Protein AF-A0A837I627-F1 (afdb_monomer_lite)

Sequence (117 aa):
MDSDARSLVSEIYRVRNLASSMQYPAGCTSLKGYNIKSDVGLTGLLLTVNCVPSNVMFPVVKILSVSVFTNAIDVSFLPGSGYLINGADQQITIKNSNDVTVTKIITVGQYGNIISN

Structure (mmCIF, N/CA/C/O backbone):
data_AF-A0A837I627-F1
#
_entry.id   AF-A0A837I627-F1
#
loop_
_atom_site.group_PDB
_atom_site.id
_atom_site.type_symbol
_atom_site.label_atom_id
_atom_site.label_alt_id
_atom_site.label_comp_id
_atom_site.label_asym_id
_atom_site.label_entity_id
_atom_site.label_seq_id
_atom_site.pdbx_PDB_ins_code
_atom_site.Cartn_x
_atom_site.Cartn_y
_atom_site.Cartn_z
_atom_site.occupancy
_atom_site.B_iso_or_equiv
_atom_site.auth_seq_id
_atom_site.auth_comp_id
_atom_site.auth_asym_id
_atom_site.auth_atom_id
_atom_site.pdbx_PDB_model_num
ATOM 1 N N . MET A 1 1 ? -2.824 -2.608 17.148 1.00 90.12 1 MET A N 1
ATOM 2 C CA . MET A 1 1 ? -2.714 -1.641 16.034 1.00 90.12 1 MET A CA 1
ATOM 3 C C . MET A 1 1 ? -1.280 -1.277 15.668 1.00 90.12 1 MET A C 1
ATOM 5 O O . MET A 1 1 ? -1.005 -1.193 14.483 1.00 90.12 1 MET A O 1
ATOM 9 N N . ASP A 1 2 ? -0.344 -1.096 16.612 1.00 93.19 2 ASP A N 1
ATOM 10 C CA . ASP A 1 2 ? 1.049 -0.756 16.243 1.00 93.19 2 ASP A CA 1
ATOM 11 C C . ASP A 1 2 ? 1.730 -1.823 15.379 1.00 93.19 2 ASP A C 1
ATOM 13 O O . ASP A 1 2 ? 2.498 -1.494 14.480 1.00 93.19 2 ASP A O 1
ATOM 17 N N . SER A 1 3 ? 1.428 -3.104 15.621 1.00 94.25 3 SER A N 1
ATOM 18 C CA . SER A 1 3 ? 1.920 -4.189 14.764 1.00 94.25 3 SER A CA 1
ATOM 19 C C . SER A 1 3 ? 1.397 -4.069 13.333 1.00 94.25 3 SER A C 1
ATOM 21 O O . SER A 1 3 ? 2.180 -4.178 12.399 1.00 94.25 3 SER A O 1
ATOM 23 N N . ASP A 1 4 ? 0.103 -3.789 13.164 1.00 95.62 4 ASP A N 1
ATOM 24 C CA . ASP A 1 4 ? -0.525 -3.598 11.852 1.00 95.62 4 ASP A CA 1
ATOM 25 C C . ASP A 1 4 ? 0.070 -2.389 11.113 1.00 95.62 4 ASP A C 1
ATOM 27 O O . ASP A 1 4 ? 0.372 -2.483 9.927 1.00 95.62 4 ASP A O 1
ATOM 31 N N . ALA A 1 5 ? 0.311 -1.276 11.818 1.00 95.81 5 ALA A N 1
ATOM 32 C CA . ALA A 1 5 ? 0.962 -0.099 11.245 1.00 95.81 5 ALA A CA 1
ATOM 33 C C . ALA A 1 5 ? 2.390 -0.411 10.767 1.00 95.81 5 ALA A C 1
ATOM 35 O O . ALA A 1 5 ? 2.762 -0.035 9.658 1.00 95.81 5 ALA A O 1
ATOM 36 N N . ARG A 1 6 ? 3.178 -1.159 11.554 1.00 95.81 6 ARG A N 1
ATOM 37 C CA . ARG A 1 6 ? 4.518 -1.608 11.140 1.00 95.81 6 ARG A CA 1
ATOM 38 C C . ARG A 1 6 ? 4.475 -2.549 9.937 1.00 95.81 6 ARG A C 1
ATOM 40 O O . ARG A 1 6 ? 5.280 -2.380 9.025 1.00 95.81 6 ARG A O 1
ATOM 47 N N . SER A 1 7 ? 3.546 -3.505 9.913 1.00 95.62 7 SER A N 1
ATOM 48 C CA . SER A 1 7 ? 3.376 -4.423 8.780 1.00 95.62 7 SER A CA 1
ATOM 49 C C . SER A 1 7 ? 2.984 -3.678 7.505 1.00 95.62 7 SER A C 1
ATOM 51 O O . SER A 1 7 ? 3.571 -3.920 6.452 1.00 95.62 7 SER A O 1
ATOM 53 N N . LEU A 1 8 ? 2.060 -2.717 7.606 1.00 95.69 8 LEU A N 1
ATOM 54 C CA . LEU A 1 8 ? 1.688 -1.835 6.502 1.00 95.69 8 LEU A CA 1
ATOM 55 C C . LEU A 1 8 ? 2.890 -1.033 5.991 1.00 95.69 8 LEU A C 1
ATOM 57 O O . LEU A 1 8 ? 3.177 -1.059 4.798 1.00 95.69 8 LEU A O 1
ATOM 61 N N . VAL A 1 9 ? 3.628 -0.371 6.886 1.00 96.31 9 VAL A N 1
ATOM 62 C CA . VAL A 1 9 ? 4.836 0.390 6.532 1.00 96.31 9 VAL A CA 1
ATOM 63 C C . VAL A 1 9 ? 5.867 -0.499 5.833 1.00 96.31 9 VAL A C 1
ATOM 65 O O . VAL A 1 9 ? 6.386 -0.118 4.786 1.00 96.31 9 VAL A O 1
ATOM 68 N N . SER A 1 10 ? 6.133 -1.695 6.364 1.00 95.50 10 SER A N 1
ATOM 69 C CA . SER A 1 10 ? 7.066 -2.655 5.767 1.00 95.50 10 SER A CA 1
ATOM 70 C C . SER A 1 10 ? 6.658 -3.049 4.348 1.00 95.50 10 SER A C 1
ATOM 72 O O . SER A 1 10 ? 7.511 -3.135 3.465 1.00 95.50 10 SER A O 1
ATOM 74 N N . GLU A 1 11 ? 5.367 -3.277 4.110 1.00 94.81 11 GLU A N 1
ATOM 75 C CA . GLU A 1 11 ? 4.877 -3.670 2.791 1.00 94.81 11 GLU A CA 1
ATOM 76 C C . GLU A 1 11 ? 4.948 -2.513 1.787 1.00 94.81 11 GLU A C 1
ATOM 78 O O . GLU A 1 11 ? 5.389 -2.705 0.653 1.00 94.81 11 GLU A O 1
ATOM 83 N N . ILE A 1 12 ? 4.631 -1.287 2.213 1.00 95.38 12 ILE A N 1
ATOM 84 C CA . ILE A 1 12 ? 4.812 -0.092 1.379 1.00 95.38 12 ILE A CA 1
ATOM 85 C C . ILE A 1 12 ? 6.297 0.098 1.033 1.00 95.38 12 ILE A C 1
ATOM 87 O O . ILE A 1 12 ? 6.628 0.322 -0.132 1.00 95.38 12 ILE A O 1
ATOM 91 N N . TYR A 1 13 ? 7.208 -0.066 2.001 1.00 95.56 13 TYR A N 1
ATOM 92 C CA . TYR A 1 13 ? 8.652 -0.025 1.749 1.00 95.56 13 TYR A CA 1
ATOM 93 C C . TYR A 1 13 ? 9.097 -1.093 0.755 1.00 95.56 13 TYR A C 1
ATOM 95 O O . TYR A 1 13 ? 9.875 -0.796 -0.153 1.00 95.56 13 TYR A O 1
ATOM 103 N N . ARG A 1 14 ? 8.604 -2.327 0.903 1.00 93.00 14 ARG A N 1
ATOM 104 C CA . ARG A 1 14 ? 8.916 -3.431 -0.009 1.00 93.00 14 ARG A CA 1
ATOM 105 C C . ARG A 1 14 ? 8.554 -3.058 -1.443 1.00 93.00 14 ARG A C 1
ATOM 107 O O . ARG A 1 14 ? 9.387 -3.184 -2.336 1.00 93.00 14 ARG A O 1
ATOM 114 N N . VAL A 1 15 ? 7.343 -2.553 -1.659 1.00 91.94 15 VAL A N 1
ATOM 115 C CA . VAL A 1 15 ? 6.855 -2.162 -2.987 1.00 91.94 15 VAL A CA 1
ATOM 116 C C . VAL A 1 15 ? 7.611 -0.961 -3.550 1.00 91.94 15 VAL A C 1
ATOM 118 O O . VAL A 1 15 ? 8.019 -0.978 -4.711 1.00 91.94 15 VAL A O 1
ATOM 121 N N . ARG A 1 16 ? 7.855 0.063 -2.731 1.00 93.38 16 ARG A N 1
ATOM 122 C CA . ARG A 1 16 ? 8.647 1.235 -3.119 1.00 93.38 16 ARG A CA 1
ATOM 123 C C . ARG A 1 16 ? 10.064 0.839 -3.536 1.00 93.38 16 ARG A C 1
ATOM 125 O O . ARG A 1 16 ? 10.575 1.335 -4.538 1.00 93.38 16 ARG A O 1
ATOM 132 N N . ASN A 1 17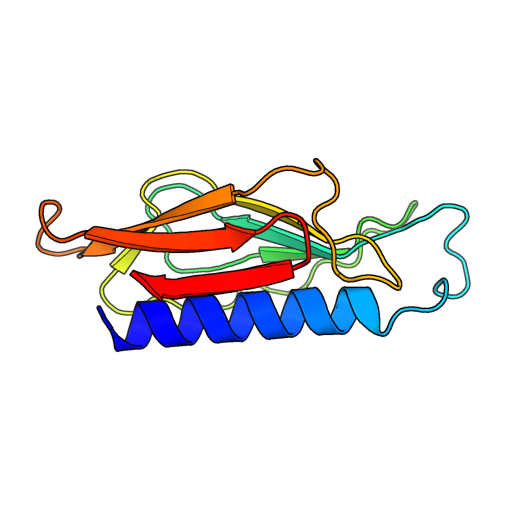 ? 10.680 -0.092 -2.810 1.00 91.69 17 ASN A N 1
ATOM 133 C CA . ASN A 1 17 ? 12.010 -0.598 -3.135 1.00 91.69 17 ASN A CA 1
ATOM 134 C C . ASN A 1 17 ? 12.009 -1.431 -4.423 1.00 91.69 17 ASN A C 1
ATOM 136 O O . ASN A 1 17 ? 12.914 -1.254 -5.237 1.00 91.69 17 ASN A O 1
ATOM 140 N N . LEU A 1 18 ? 10.979 -2.253 -4.655 1.00 88.12 18 LEU A N 1
ATOM 141 C CA . LEU A 1 18 ? 10.790 -2.948 -5.934 1.00 88.12 18 LEU A CA 1
ATOM 142 C C . LEU A 1 18 ? 10.674 -1.968 -7.107 1.00 88.12 18 LEU A C 1
ATOM 144 O O . LEU A 1 18 ? 11.273 -2.195 -8.153 1.00 88.12 18 LEU A O 1
ATOM 148 N N . ALA A 1 19 ? 9.946 -0.861 -6.940 1.00 88.69 19 ALA A N 1
ATOM 149 C CA . ALA A 1 19 ? 9.888 0.182 -7.961 1.00 88.69 19 ALA A CA 1
ATOM 150 C C . ALA A 1 19 ? 11.267 0.815 -8.191 1.00 88.69 19 ALA A C 1
ATOM 152 O O . ALA A 1 19 ? 11.713 0.930 -9.331 1.00 88.69 19 ALA A O 1
ATOM 153 N N . SER A 1 20 ? 11.987 1.165 -7.122 1.00 89.44 20 SER A N 1
ATOM 154 C CA . SER A 1 20 ? 13.308 1.795 -7.241 1.00 89.44 20 SER A CA 1
ATOM 155 C C . SER A 1 20 ? 14.370 0.894 -7.883 1.00 89.44 20 SER A C 1
ATOM 157 O O . SER A 1 20 ? 15.246 1.395 -8.580 1.00 89.44 20 SER A O 1
ATOM 159 N N . SER A 1 21 ? 14.289 -0.428 -7.696 1.00 84.75 21 SER A N 1
ATOM 160 C CA . SER A 1 21 ? 15.255 -1.375 -8.265 1.00 84.75 21 SER A CA 1
ATOM 161 C C . SER A 1 21 ? 14.973 -1.731 -9.723 1.00 84.75 21 SER A C 1
ATOM 163 O O . SER A 1 21 ? 15.810 -2.355 -10.375 1.00 84.75 21 SER A O 1
ATOM 165 N N . MET A 1 22 ? 13.816 -1.339 -10.262 1.00 75.56 22 MET A N 1
ATOM 166 C CA . MET A 1 22 ? 13.486 -1.611 -11.652 1.00 75.56 22 MET A CA 1
ATOM 167 C C . MET A 1 22 ? 14.225 -0.673 -12.606 1.00 75.56 22 MET A C 1
ATOM 169 O O . MET A 1 22 ? 13.952 0.524 -12.681 1.00 75.56 22 MET A O 1
ATOM 173 N N . GLN A 1 23 ? 15.089 -1.270 -13.421 1.00 64.94 23 GLN A N 1
ATOM 174 C CA . GLN A 1 23 ? 15.499 -0.746 -14.719 1.00 64.94 23 GLN A CA 1
ATOM 175 C C . GLN A 1 23 ? 14.585 -1.416 -15.752 1.00 64.94 23 GLN A C 1
ATOM 177 O O . GLN A 1 23 ? 14.520 -2.640 -15.759 1.00 64.94 23 GLN A O 1
ATOM 182 N N . TYR A 1 24 ? 13.809 -0.634 -16.517 1.00 59.09 24 TYR A N 1
ATOM 183 C CA . TYR A 1 24 ? 12.814 -1.065 -17.524 1.00 59.09 24 TYR A CA 1
ATOM 184 C C . TYR A 1 24 ? 12.714 -2.590 -17.765 1.00 59.09 24 TYR A C 1
ATOM 186 O O . TYR A 1 24 ? 13.577 -3.152 -18.444 1.00 59.09 24 TYR A O 1
ATOM 194 N N . PRO A 1 25 ? 11.664 -3.274 -17.265 1.00 55.50 25 PRO A N 1
ATOM 195 C CA . PRO A 1 25 ? 11.494 -4.702 -17.505 1.00 55.50 25 PRO A CA 1
ATOM 196 C C . PRO A 1 25 ? 11.417 -4.979 -19.010 1.00 55.50 25 PRO A C 1
ATOM 198 O O . PRO A 1 25 ? 10.745 -4.250 -19.745 1.00 55.50 25 PRO A O 1
ATOM 201 N N . ALA A 1 26 ? 12.090 -6.031 -19.475 1.00 56.44 26 ALA A N 1
ATOM 202 C CA . ALA A 1 26 ? 12.065 -6.418 -20.883 1.00 56.44 26 ALA A CA 1
ATOM 203 C C . ALA A 1 26 ? 10.610 -6.605 -21.367 1.00 56.44 26 ALA A C 1
ATOM 205 O O . ALA A 1 26 ? 9.834 -7.330 -20.748 1.00 56.44 26 ALA A O 1
ATOM 206 N N . GLY A 1 27 ? 10.230 -5.920 -22.452 1.00 60.78 27 GLY A N 1
ATOM 207 C CA . GLY A 1 27 ? 8.860 -5.916 -22.993 1.00 60.78 27 GLY A CA 1
ATOM 208 C C . GLY A 1 27 ? 7.960 -4.769 -22.508 1.00 60.78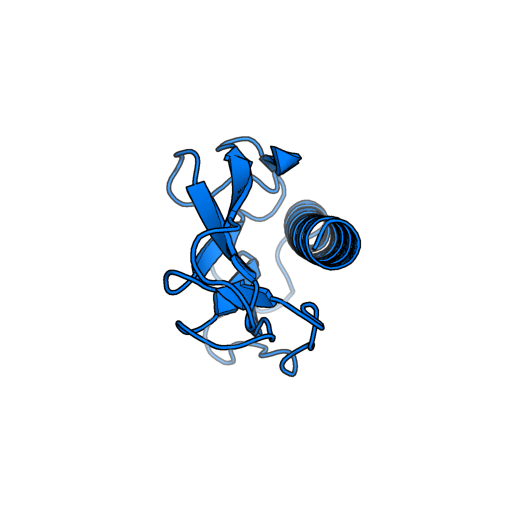 27 GLY A C 1
ATOM 209 O O . GLY A 1 27 ? 6.880 -4.559 -23.058 1.00 60.78 27 GLY A O 1
ATOM 210 N N . CYS A 1 28 ? 8.394 -3.965 -21.535 1.00 65.94 28 CYS A N 1
ATOM 211 C CA . CYS A 1 28 ? 7.673 -2.766 -21.120 1.00 65.94 28 CYS A CA 1
ATOM 212 C C . CYS A 1 28 ? 8.063 -1.557 -22.006 1.00 65.94 28 CYS A C 1
ATOM 214 O O . CYS A 1 28 ? 9.170 -1.039 -21.918 1.00 65.94 28 CYS A O 1
ATOM 216 N N . THR A 1 29 ? 7.134 -1.077 -22.843 1.00 62.19 29 THR A N 1
ATOM 217 C CA . THR A 1 29 ? 7.351 0.029 -23.809 1.00 62.19 29 THR A CA 1
ATOM 218 C C . THR A 1 29 ? 7.255 1.452 -23.237 1.00 62.19 29 THR A C 1
ATOM 220 O O . THR A 1 29 ? 7.482 2.416 -23.964 1.00 62.19 29 THR A O 1
ATOM 223 N N . SER A 1 30 ? 6.916 1.620 -21.958 1.00 61.41 30 SER A N 1
ATOM 224 C CA . SER A 1 30 ? 6.813 2.928 -21.290 1.00 61.41 30 SER A CA 1
ATOM 225 C C . SER A 1 30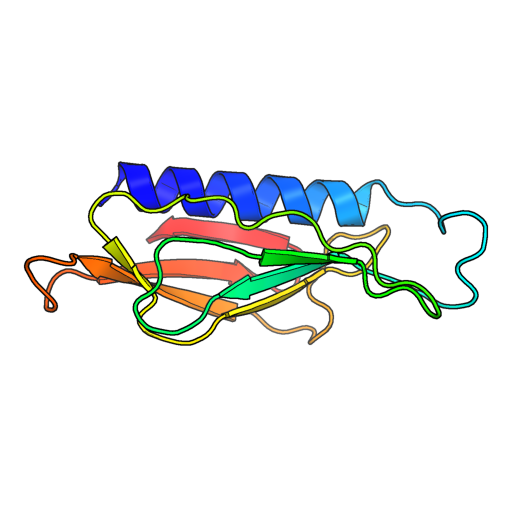 ? 7.243 2.834 -19.821 1.00 61.41 30 SER A C 1
ATOM 227 O O . SER A 1 30 ? 7.381 1.726 -19.299 1.00 61.41 30 SER A O 1
ATOM 229 N N . LEU A 1 31 ? 7.507 3.978 -19.168 1.00 57.16 31 LEU A N 1
ATOM 230 C CA . LEU A 1 31 ? 7.820 4.060 -17.731 1.00 57.16 31 LEU A CA 1
ATOM 231 C C . LEU A 1 31 ? 6.707 3.396 -16.913 1.00 57.16 31 LEU A C 1
ATOM 233 O O . LEU A 1 31 ? 5.551 3.809 -16.992 1.00 57.16 31 LEU A O 1
ATOM 237 N N . LYS A 1 32 ? 7.054 2.364 -16.139 1.00 69.00 32 LYS A N 1
ATOM 238 C CA . LYS A 1 32 ? 6.083 1.488 -15.476 1.00 69.00 32 LYS A CA 1
ATOM 239 C C . LYS A 1 32 ? 6.490 1.220 -14.031 1.00 69.00 32 LYS A C 1
ATOM 241 O O . LYS A 1 32 ? 7.611 0.800 -13.763 1.00 69.00 32 LYS A O 1
ATOM 246 N N . GLY A 1 33 ? 5.583 1.549 -13.118 1.00 78.88 33 GLY A N 1
ATOM 247 C CA . GLY A 1 33 ? 5.779 1.525 -11.672 1.00 78.88 33 GLY A CA 1
ATOM 248 C C . GLY A 1 33 ? 5.038 0.385 -10.975 1.00 78.88 33 GLY A C 1
ATOM 249 O O . GLY A 1 33 ? 4.298 -0.370 -11.612 1.00 78.88 33 GLY A O 1
ATOM 250 N N . TYR A 1 34 ? 5.203 0.299 -9.654 1.00 88.12 34 TYR A N 1
ATOM 251 C CA . TYR A 1 34 ? 4.383 -0.570 -8.807 1.00 88.12 34 TYR A CA 1
ATOM 252 C C . TYR A 1 34 ? 3.306 0.230 -8.101 1.00 88.12 34 TYR A C 1
ATOM 254 O O . TYR A 1 34 ? 3.529 1.362 -7.673 1.00 88.12 34 TYR A O 1
ATOM 262 N N . ASN A 1 35 ? 2.161 -0.406 -7.930 1.00 90.00 35 ASN A N 1
ATOM 263 C CA . ASN A 1 35 ? 1.003 0.169 -7.298 1.00 90.00 35 ASN A CA 1
ATOM 264 C C . ASN A 1 35 ? 0.462 -0.735 -6.192 1.00 90.00 35 ASN A C 1
ATOM 266 O O . ASN A 1 35 ? 0.359 -1.945 -6.370 1.00 90.00 35 ASN A O 1
ATOM 270 N N . ILE A 1 36 ? 0.086 -0.130 -5.073 1.00 92.69 36 ILE A N 1
ATOM 271 C CA . ILE A 1 36 ? -0.609 -0.781 -3.969 1.00 92.69 36 ILE A CA 1
ATOM 272 C C . ILE A 1 36 ? -2.045 -0.283 -3.944 1.00 92.69 36 ILE A C 1
ATOM 274 O O . ILE A 1 36 ? -2.267 0.930 -3.907 1.00 92.69 36 ILE A O 1
ATOM 278 N N . LYS A 1 37 ? -2.997 -1.215 -3.862 1.00 93.75 37 LYS A N 1
ATOM 279 C CA . LYS A 1 37 ? -4.408 -0.908 -3.635 1.00 93.75 37 LYS A CA 1
ATOM 280 C C . LYS A 1 37 ? -4.992 -1.602 -2.424 1.00 93.75 37 LYS A C 1
ATOM 282 O O . LYS A 1 37 ? -4.556 -2.687 -2.043 1.00 93.75 37 LYS A O 1
ATOM 287 N N . SER A 1 38 ? -6.026 -0.990 -1.868 1.00 95.25 38 SER A N 1
ATOM 288 C CA . SER A 1 38 ? -6.947 -1.641 -0.943 1.00 95.25 38 SER A CA 1
ATOM 289 C C . SER A 1 38 ? -8.317 -0.994 -1.000 1.00 95.25 38 SER A C 1
ATOM 291 O O . SER A 1 38 ? -8.414 0.198 -1.292 1.00 95.25 38 SER A O 1
ATOM 293 N N . ASP A 1 39 ? -9.346 -1.756 -0.648 1.00 94.94 39 ASP A N 1
ATOM 294 C CA . ASP A 1 39 ? -10.693 -1.231 -0.470 1.00 94.94 39 ASP A CA 1
ATOM 295 C C . ASP A 1 39 ? -10.962 -0.878 0.997 1.00 94.94 39 ASP A C 1
ATOM 297 O O . ASP A 1 39 ? -10.332 -1.378 1.936 1.00 94.94 39 ASP A O 1
ATOM 301 N N . VAL A 1 40 ? -11.957 -0.016 1.196 1.00 93.62 40 VAL A N 1
ATOM 302 C CA . VAL A 1 40 ? -12.438 0.371 2.524 1.00 93.62 40 VAL A CA 1
ATOM 303 C C . VAL A 1 40 ? -12.892 -0.863 3.301 1.00 93.62 40 VAL A C 1
ATOM 305 O O . VAL A 1 40 ? -13.626 -1.702 2.786 1.00 93.62 40 VAL A O 1
ATOM 308 N N . GLY A 1 41 ? -12.492 -0.961 4.569 1.00 92.69 41 GLY A N 1
ATOM 309 C CA . GLY A 1 41 ? -12.910 -2.059 5.440 1.00 92.69 41 GLY A CA 1
ATOM 310 C C . GLY A 1 41 ? -12.163 -3.377 5.213 1.00 92.69 41 GLY A C 1
ATOM 311 O O . GLY A 1 41 ? -12.413 -4.334 5.943 1.00 92.69 41 GLY A O 1
ATOM 312 N N . LEU A 1 42 ? -11.231 -3.443 4.256 1.00 93.88 42 LEU A N 1
ATOM 313 C CA . LEU A 1 42 ? -10.392 -4.622 4.053 1.00 93.88 42 LEU A CA 1
ATOM 314 C C . LEU A 1 42 ? -9.131 -4.596 4.925 1.00 93.88 42 LEU A C 1
ATOM 316 O O . LEU A 1 42 ? -8.761 -3.587 5.526 1.00 93.88 42 LEU A O 1
ATOM 320 N N . THR A 1 43 ? -8.473 -5.756 4.994 1.00 94.56 43 THR A N 1
ATOM 321 C CA . THR A 1 43 ? -7.227 -5.988 5.753 1.00 94.56 43 THR A CA 1
ATOM 322 C C . THR A 1 43 ? -6.036 -6.352 4.862 1.00 94.56 43 THR A C 1
ATOM 324 O O . THR A 1 43 ? -4.944 -6.659 5.352 1.00 94.56 43 THR A O 1
ATOM 327 N N . GLY A 1 44 ? -6.256 -6.354 3.546 1.00 93.88 44 GLY A N 1
ATOM 328 C CA . GLY A 1 44 ? -5.300 -6.821 2.555 1.00 93.88 44 GLY A CA 1
ATOM 329 C C . GLY A 1 44 ? -4.911 -5.744 1.557 1.00 93.88 44 GLY A C 1
ATOM 330 O O . GLY A 1 44 ? -5.685 -4.827 1.284 1.00 93.88 44 GLY A O 1
ATOM 331 N N . LEU A 1 45 ? -3.708 -5.882 1.013 1.00 94.31 45 LEU A N 1
ATOM 332 C CA . LEU A 1 45 ? -3.203 -5.048 -0.068 1.00 94.31 45 LEU A CA 1
ATOM 333 C C . LEU A 1 45 ? -3.062 -5.865 -1.341 1.00 94.31 45 LEU A C 1
ATOM 335 O O . LEU A 1 45 ? -2.543 -6.980 -1.312 1.00 94.31 45 LEU A O 1
ATOM 339 N N . LEU A 1 46 ? -3.474 -5.274 -2.453 1.00 92.50 46 LEU A N 1
ATOM 340 C CA . LEU A 1 46 ? -3.221 -5.782 -3.787 1.00 92.50 46 LEU A CA 1
ATOM 341 C C . LEU A 1 46 ? -2.053 -5.013 -4.399 1.00 92.50 46 LEU A C 1
ATOM 343 O O . LEU A 1 46 ? -2.129 -3.797 -4.562 1.00 92.50 46 LEU A O 1
ATOM 347 N N . LEU A 1 47 ? -0.986 -5.719 -4.759 1.00 90.19 47 LEU A N 1
ATOM 348 C CA . LEU A 1 47 ? 0.128 -5.141 -5.500 1.00 90.19 47 LEU A CA 1
ATOM 349 C C . LEU A 1 47 ? -0.067 -5.405 -6.994 1.00 90.19 47 LEU A C 1
ATOM 351 O O . LEU A 1 47 ? -0.251 -6.545 -7.421 1.00 90.19 47 LEU A O 1
ATOM 355 N N . THR A 1 48 ? 0.023 -4.356 -7.800 1.00 86.44 48 THR A N 1
ATOM 356 C CA . THR A 1 48 ? -0.023 -4.452 -9.258 1.00 86.44 48 THR A CA 1
ATOM 357 C C . THR A 1 48 ? 1.175 -3.756 -9.876 1.00 86.44 48 THR A C 1
ATOM 359 O O . THR A 1 48 ? 1.629 -2.715 -9.403 1.00 86.44 48 THR A O 1
ATOM 362 N N . VAL A 1 49 ? 1.703 -4.335 -10.947 1.00 80.94 49 VAL A N 1
ATOM 363 C CA . VAL A 1 49 ? 2.630 -3.645 -11.843 1.00 80.94 49 VAL A CA 1
ATOM 364 C C . VAL A 1 49 ? 1.819 -3.151 -13.018 1.00 80.94 49 VAL A C 1
ATOM 366 O O . VAL A 1 49 ? 1.177 -3.945 -13.709 1.00 80.94 49 VAL A O 1
ATOM 369 N N . ASN A 1 50 ? 1.859 -1.849 -13.266 1.00 73.88 50 ASN A N 1
ATOM 370 C CA . ASN A 1 50 ? 1.219 -1.297 -14.445 1.00 73.88 50 ASN A CA 1
ATOM 371 C C . ASN A 1 50 ? 2.157 -1.532 -15.634 1.00 73.88 50 ASN A C 1
ATOM 373 O O . ASN A 1 50 ? 3.085 -0.759 -15.810 1.00 73.88 50 ASN A O 1
ATOM 377 N N . CYS A 1 51 ? 1.982 -2.612 -16.406 1.00 68.81 51 CYS A N 1
ATOM 378 C CA . CYS A 1 51 ? 2.722 -2.845 -17.651 1.00 68.81 51 CYS A CA 1
ATOM 379 C C . CYS A 1 51 ? 1.798 -3.377 -18.759 1.00 68.81 51 CYS A C 1
ATOM 381 O O . CYS A 1 51 ? 1.401 -4.533 -18.747 1.00 68.81 51 CYS A O 1
ATOM 383 N N . VAL A 1 52 ? 1.492 -2.556 -19.774 1.00 62.16 52 VAL A N 1
ATOM 384 C CA . VAL A 1 52 ? 0.819 -3.008 -21.014 1.00 62.16 52 VAL A CA 1
ATOM 385 C C . VAL A 1 52 ? 1.629 -4.127 -21.709 1.00 62.16 52 VAL A C 1
ATOM 387 O O . VAL A 1 52 ? 2.836 -3.901 -21.861 1.00 62.16 52 VAL A O 1
ATOM 390 N N . PRO A 1 53 ? 1.027 -5.258 -22.164 1.00 51.97 53 PRO A N 1
ATOM 391 C CA . PRO A 1 53 ? -0.399 -5.627 -22.140 1.00 51.97 53 PRO A CA 1
ATOM 392 C C . PRO A 1 53 ? -0.765 -6.743 -21.139 1.00 51.97 53 PRO A C 1
ATOM 394 O O . PRO A 1 53 ? -1.832 -7.340 -21.251 1.00 51.97 53 PRO A O 1
ATOM 397 N N . SER A 1 54 ? 0.073 -7.033 -20.150 1.00 56.34 54 SER A N 1
ATOM 398 C CA . SER A 1 54 ? -0.253 -8.015 -19.112 1.00 56.34 54 SER A CA 1
ATOM 399 C C . SER A 1 54 ? 0.212 -7.476 -17.773 1.00 56.34 54 SER A C 1
ATOM 401 O O . SER A 1 54 ? 1.345 -7.706 -17.351 1.00 56.34 54 SER A O 1
ATOM 403 N N . ASN A 1 55 ? -0.676 -6.712 -17.132 1.00 67.31 55 ASN A N 1
ATOM 404 C CA . ASN A 1 55 ? -0.490 -6.272 -15.758 1.00 67.31 55 ASN A CA 1
ATOM 405 C C . ASN A 1 55 ? -0.172 -7.495 -14.899 1.00 67.31 55 ASN A C 1
ATOM 407 O O . ASN A 1 55 ? -0.991 -8.406 -14.773 1.00 67.31 55 ASN A O 1
ATOM 411 N N . VAL A 1 56 ? 1.025 -7.516 -14.319 1.00 73.69 56 VAL A N 1
ATOM 412 C CA . VAL A 1 56 ? 1.389 -8.542 -13.348 1.00 73.69 56 VAL A CA 1
ATOM 413 C C . VAL A 1 56 ? 0.704 -8.158 -12.045 1.00 73.69 56 VAL A C 1
ATOM 415 O O . VAL A 1 56 ? 1.028 -7.138 -11.432 1.00 73.69 56 VAL A O 1
ATOM 418 N N . MET A 1 57 ? -0.289 -8.952 -11.662 1.00 80.12 57 MET A N 1
ATOM 419 C CA . MET A 1 57 ? -1.000 -8.809 -10.401 1.00 80.12 57 MET A CA 1
ATOM 420 C C . MET A 1 57 ? -0.439 -9.818 -9.407 1.00 80.12 57 MET A C 1
ATOM 422 O O . MET A 1 57 ? -0.352 -11.011 -9.692 1.00 80.12 57 MET A O 1
ATOM 426 N N . PHE A 1 58 ? -0.054 -9.326 -8.238 1.00 83.94 58 PHE A N 1
ATOM 427 C CA . PHE A 1 58 ? 0.353 -10.162 -7.121 1.00 83.94 58 PHE A CA 1
ATOM 428 C C . PHE A 1 58 ? -0.876 -10.476 -6.264 1.00 83.94 58 PHE A C 1
ATOM 430 O O . PHE A 1 58 ? -1.802 -9.664 -6.215 1.00 83.94 58 PHE A O 1
ATOM 437 N N . PRO A 1 59 ? -0.914 -11.637 -5.590 1.00 87.56 59 PRO A N 1
ATOM 438 C CA . PRO A 1 59 ? -2.032 -11.987 -4.725 1.00 87.56 59 PRO A CA 1
ATOM 439 C C . PRO A 1 59 ? -2.193 -10.973 -3.590 1.00 87.56 59 PRO A C 1
ATOM 441 O O . PRO A 1 59 ? -1.222 -10.358 -3.144 1.00 87.56 59 PRO A O 1
ATOM 444 N N . VAL A 1 60 ? -3.427 -10.836 -3.101 1.00 90.94 60 VAL A N 1
ATOM 445 C CA . VAL A 1 60 ? -3.716 -9.998 -1.936 1.00 90.94 60 VAL A CA 1
ATOM 446 C C . VAL A 1 60 ? -2.951 -10.532 -0.729 1.00 90.94 60 VAL A C 1
ATOM 448 O O . VAL A 1 60 ? -3.117 -11.689 -0.341 1.00 90.94 60 VAL A O 1
ATOM 451 N N . VAL A 1 61 ? -2.142 -9.676 -0.109 1.00 91.75 61 VAL A N 1
ATOM 452 C CA . VAL A 1 61 ? -1.425 -10.003 1.126 1.00 91.75 61 VAL A CA 1
ATOM 453 C C . VAL A 1 61 ? -2.188 -9.402 2.294 1.00 91.75 61 VAL A C 1
ATOM 455 O O . VAL A 1 61 ? -2.391 -8.188 2.354 1.00 91.75 61 VAL A O 1
ATOM 458 N N . LYS A 1 62 ? -2.620 -10.245 3.236 1.00 94.62 62 LYS A N 1
ATOM 459 C CA . LYS A 1 62 ? -3.205 -9.780 4.497 1.00 94.62 62 LYS A CA 1
ATOM 460 C C . LYS A 1 62 ? -2.097 -9.193 5.368 1.00 94.62 62 LYS A C 1
ATOM 462 O O . LYS A 1 62 ? -1.202 -9.918 5.790 1.00 94.62 62 LYS A O 1
ATOM 467 N N . ILE A 1 63 ? -2.184 -7.899 5.650 1.00 94.94 63 ILE A N 1
ATOM 468 C CA . ILE A 1 63 ? -1.170 -7.167 6.425 1.00 94.94 63 ILE A CA 1
ATOM 469 C C . ILE A 1 63 ? -1.721 -6.560 7.716 1.00 94.94 63 ILE A C 1
ATOM 471 O O . ILE A 1 63 ? -0.945 -6.260 8.622 1.00 94.94 63 ILE A O 1
ATOM 475 N N . LEU A 1 64 ? -3.046 -6.402 7.814 1.00 96.19 64 LEU A N 1
ATOM 476 C CA . LEU A 1 64 ? -3.721 -5.942 9.022 1.00 96.19 64 LEU A CA 1
ATOM 477 C C . LEU A 1 64 ? -4.406 -7.130 9.712 1.00 96.19 64 LEU A C 1
ATOM 479 O O . LEU A 1 64 ? -5.017 -7.986 9.066 1.00 96.19 64 LEU A O 1
ATOM 483 N N . SER A 1 65 ? -4.296 -7.200 11.034 1.00 95.31 65 SER A N 1
ATOM 484 C CA . SER A 1 65 ? -4.852 -8.285 11.849 1.00 95.31 65 SER A CA 1
ATOM 485 C C . SER A 1 65 ? -6.036 -7.833 12.700 1.00 95.31 65 SER A C 1
ATOM 487 O O . SER A 1 65 ? -7.020 -8.562 12.806 1.00 95.31 65 SER A O 1
ATOM 489 N N . VAL A 1 66 ? -5.958 -6.625 13.260 1.00 95.81 66 VAL A N 1
ATOM 490 C CA . VAL A 1 66 ? -6.951 -6.034 14.176 1.00 95.81 66 VAL A CA 1
ATOM 491 C C . VAL A 1 66 ? -7.475 -4.686 13.679 1.00 95.81 66 VAL A C 1
ATOM 493 O O . VAL A 1 66 ? -8.211 -4.005 14.391 1.00 95.81 66 VAL A O 1
ATOM 496 N N . SER A 1 67 ? -7.060 -4.283 12.480 1.00 96.75 67 SER A N 1
ATOM 497 C CA . SER A 1 67 ? -7.365 -2.986 11.880 1.00 96.75 67 SER A CA 1
ATOM 498 C C . SER A 1 67 ? -7.880 -3.165 10.460 1.00 96.75 67 SER A C 1
ATOM 500 O O . SER A 1 67 ? -7.578 -4.165 9.814 1.00 96.75 67 SER A O 1
ATOM 502 N N . VAL A 1 68 ? -8.592 -2.165 9.955 1.00 96.94 68 VAL A N 1
ATOM 503 C CA . VAL A 1 68 ? -9.037 -2.078 8.559 1.00 96.94 68 VAL A CA 1
ATOM 504 C C . VAL A 1 68 ? -8.732 -0.702 7.986 1.00 96.94 68 VAL A C 1
ATOM 506 O O . VAL A 1 68 ? -8.563 0.267 8.732 1.00 96.94 68 VAL A O 1
ATOM 509 N N . PHE A 1 69 ? -8.697 -0.598 6.662 1.00 96.62 69 PHE A N 1
ATOM 510 C CA . PHE A 1 69 ? -8.549 0.688 5.988 1.00 96.62 69 PHE A CA 1
ATOM 511 C C . PHE A 1 69 ? -9.801 1.552 6.125 1.00 96.62 69 PHE A C 1
ATOM 513 O O . PHE A 1 69 ? -10.930 1.070 5.994 1.00 96.62 69 PHE A O 1
ATOM 520 N N . THR A 1 70 ? -9.596 2.844 6.377 1.00 95.75 70 THR A N 1
ATOM 521 C CA . THR A 1 70 ? -10.691 3.819 6.484 1.00 95.75 70 THR A CA 1
ATOM 522 C C . THR A 1 70 ? -11.135 4.325 5.115 1.00 95.75 70 THR A C 1
ATOM 524 O O . THR A 1 70 ? -12.321 4.549 4.908 1.00 95.75 70 THR A O 1
ATOM 527 N N . ASN A 1 71 ? -10.183 4.462 4.189 1.00 94.38 71 ASN A N 1
ATOM 528 C CA . ASN A 1 71 ? -10.382 4.903 2.812 1.00 94.38 71 ASN A CA 1
ATOM 529 C C . ASN A 1 71 ? -9.747 3.888 1.857 1.00 94.38 71 ASN A C 1
ATOM 531 O O . ASN A 1 71 ? -8.817 3.179 2.246 1.00 94.38 71 ASN A O 1
ATOM 535 N N . ALA A 1 72 ? -10.230 3.843 0.615 1.00 94.81 72 ALA A N 1
ATOM 536 C CA . ALA A 1 72 ? -9.553 3.087 -0.427 1.00 94.81 72 ALA A CA 1
ATOM 537 C C . ALA A 1 72 ? -8.148 3.664 -0.650 1.00 94.81 72 ALA A C 1
ATOM 539 O O . ALA A 1 72 ? -7.944 4.879 -0.590 1.00 94.81 72 ALA A O 1
ATOM 540 N N . ILE A 1 73 ? -7.185 2.783 -0.891 1.00 93.88 73 ILE A N 1
ATOM 541 C CA . ILE A 1 73 ? -5.789 3.144 -1.128 1.00 93.88 73 ILE A CA 1
ATOM 542 C C . ILE A 1 73 ? -5.486 2.932 -2.601 1.00 93.88 73 ILE A C 1
ATOM 544 O O . ILE A 1 73 ? -5.846 1.897 -3.158 1.00 93.88 73 ILE A O 1
ATOM 548 N N . ASP A 1 74 ? -4.778 3.886 -3.201 1.00 92.62 74 ASP A N 1
ATOM 549 C CA . ASP A 1 74 ? -4.169 3.750 -4.521 1.00 92.62 74 ASP A CA 1
ATOM 550 C C . ASP A 1 74 ? -2.836 4.521 -4.537 1.00 92.62 74 ASP A C 1
ATOM 552 O O . ASP A 1 74 ? -2.784 5.731 -4.775 1.00 92.62 74 ASP A O 1
ATOM 556 N N . VAL A 1 75 ? -1.748 3.819 -4.204 1.00 92.69 75 VAL A N 1
ATOM 557 C CA . VAL A 1 75 ? -0.401 4.396 -4.067 1.00 92.69 75 VAL A CA 1
ATOM 558 C C . VAL A 1 75 ? 0.474 3.849 -5.178 1.00 92.69 75 VAL A C 1
ATOM 560 O O . VAL A 1 75 ? 0.685 2.643 -5.259 1.00 92.69 75 VAL A O 1
ATOM 563 N N . SER A 1 76 ? 1.013 4.717 -6.028 1.00 91.44 76 SER A N 1
ATOM 564 C CA . SER A 1 76 ? 1.823 4.320 -7.184 1.00 91.44 76 SER A CA 1
ATOM 565 C C . SER A 1 76 ? 3.222 4.921 -7.120 1.00 91.44 76 SER A C 1
ATOM 567 O O . SER A 1 76 ? 3.366 6.134 -6.974 1.00 91.44 76 SER A O 1
ATOM 569 N N . PHE A 1 77 ? 4.242 4.080 -7.287 1.00 91.75 77 PHE A N 1
ATOM 570 C CA . PHE A 1 77 ? 5.653 4.456 -7.228 1.00 91.75 77 PHE A CA 1
ATOM 571 C C . PHE A 1 77 ? 6.313 4.422 -8.608 1.00 91.75 77 PHE A C 1
ATOM 573 O O . PHE A 1 77 ? 6.187 3.439 -9.338 1.00 91.75 77 PHE A O 1
ATOM 580 N N . LEU A 1 78 ? 7.057 5.474 -8.944 1.00 89.19 78 LEU A N 1
ATOM 581 C CA . LEU A 1 78 ? 7.850 5.598 -10.161 1.00 89.19 78 LEU A CA 1
ATOM 582 C C . LEU A 1 78 ? 9.045 4.634 -10.148 1.00 89.19 78 LEU A C 1
ATOM 584 O O . LEU A 1 78 ? 9.717 4.499 -9.117 1.00 89.19 78 LEU A O 1
ATOM 588 N N . PRO A 1 79 ? 9.349 3.987 -11.287 1.00 87.12 79 PRO A N 1
ATOM 589 C CA . PRO A 1 79 ? 10.520 3.132 -11.389 1.00 87.12 79 PRO A CA 1
ATOM 590 C C . PRO A 1 79 ? 11.816 3.946 -11.281 1.00 87.12 79 PRO A C 1
ATOM 592 O O . PRO A 1 79 ? 11.859 5.125 -11.636 1.00 87.12 79 PRO A O 1
ATOM 595 N N . GLY A 1 80 ? 12.880 3.320 -10.781 1.00 86.00 80 GLY A N 1
ATOM 596 C CA . GLY A 1 80 ? 14.207 3.928 -10.628 1.00 86.00 80 GLY A CA 1
ATOM 597 C C . GLY A 1 80 ? 14.348 4.881 -9.434 1.00 86.00 80 GLY A C 1
ATOM 598 O O . GLY A 1 80 ? 15.382 4.870 -8.774 1.00 86.00 80 GLY A O 1
ATOM 599 N N . SER A 1 81 ? 13.318 5.668 -9.101 1.00 90.00 81 SER A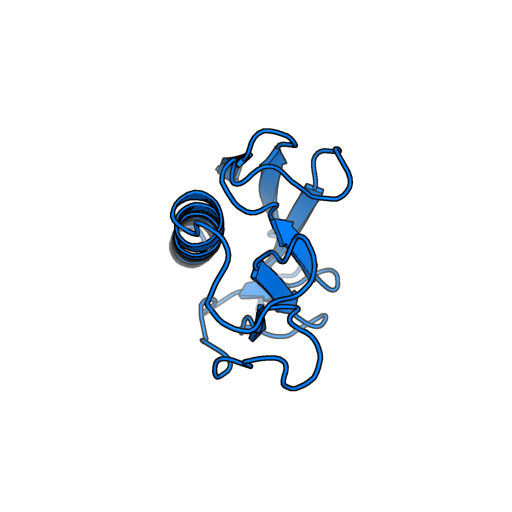 N 1
ATOM 600 C CA . SER A 1 81 ? 13.345 6.588 -7.949 1.00 90.00 81 SER A CA 1
ATOM 601 C C . SER A 1 81 ? 12.576 6.076 -6.729 1.00 90.00 81 SER A C 1
ATOM 603 O O . SER A 1 81 ? 12.937 6.381 -5.591 1.00 90.00 81 SER A O 1
ATOM 605 N N . GLY A 1 82 ? 11.503 5.307 -6.940 1.00 91.12 82 GLY A N 1
ATOM 606 C CA . GLY A 1 82 ? 10.562 4.959 -5.875 1.00 91.12 82 GLY A CA 1
ATOM 607 C C . GLY A 1 82 ? 9.794 6.172 -5.333 1.00 91.12 82 GLY A C 1
ATOM 608 O O . GLY A 1 82 ? 9.350 6.143 -4.186 1.00 91.12 82 GLY A O 1
ATOM 609 N N . TYR A 1 83 ? 9.683 7.252 -6.114 1.00 93.81 83 TYR A N 1
ATOM 610 C CA . TYR A 1 83 ? 8.882 8.438 -5.780 1.00 93.81 83 TYR A CA 1
ATOM 611 C C . TYR A 1 83 ? 7.420 8.209 -6.127 1.00 93.81 83 TYR A C 1
ATOM 613 O O . TYR A 1 83 ? 7.114 7.363 -6.963 1.00 93.81 83 TYR A O 1
ATOM 621 N N . LEU A 1 84 ? 6.508 8.966 -5.531 1.00 92.75 84 LEU A N 1
ATOM 622 C CA . LEU A 1 84 ? 5.100 8.852 -5.887 1.00 92.75 84 LEU A CA 1
ATOM 623 C C . LEU A 1 84 ? 4.824 9.437 -7.275 1.00 92.75 84 LEU A C 1
ATOM 625 O O . LEU A 1 84 ? 5.294 10.521 -7.614 1.00 92.75 84 LEU A O 1
ATOM 629 N N . ILE A 1 85 ? 4.022 8.728 -8.073 1.00 87.81 85 ILE A N 1
ATOM 630 C CA . ILE A 1 85 ? 3.683 9.141 -9.445 1.00 87.81 85 ILE A CA 1
ATOM 631 C C . ILE A 1 85 ? 2.878 10.442 -9.493 1.00 87.81 85 ILE A C 1
ATOM 633 O O . ILE A 1 85 ? 2.972 11.191 -10.459 1.00 87.81 85 ILE A O 1
ATOM 637 N N . ASN A 1 86 ? 2.082 10.708 -8.456 1.00 87.56 86 ASN A N 1
ATOM 638 C CA . ASN A 1 86 ? 1.269 11.915 -8.342 1.00 87.56 86 ASN A CA 1
ATOM 639 C C . ASN A 1 86 ? 2.091 13.135 -7.885 1.00 87.56 86 ASN A C 1
ATOM 641 O O . ASN A 1 86 ? 1.552 14.237 -7.882 1.00 87.56 86 ASN A O 1
ATOM 645 N N . GLY A 1 87 ? 3.352 12.943 -7.472 1.00 88.75 87 GLY A N 1
ATOM 646 C CA . GLY A 1 87 ? 4.215 14.011 -6.968 1.00 88.75 87 GLY A CA 1
ATOM 647 C C . GLY A 1 87 ? 3.704 14.686 -5.692 1.00 88.75 87 GLY A C 1
ATOM 648 O O . GLY A 1 87 ? 4.012 15.850 -5.474 1.00 88.75 87 GLY A O 1
ATOM 649 N N . ALA A 1 88 ? 2.896 14.002 -4.876 1.00 93.56 88 ALA A N 1
ATOM 650 C CA . ALA A 1 88 ? 2.334 14.569 -3.652 1.00 93.56 88 ALA A CA 1
ATOM 651 C C . ALA A 1 88 ? 2.229 13.518 -2.546 1.00 93.56 88 ALA A C 1
ATOM 653 O O . ALA A 1 88 ? 1.914 12.358 -2.818 1.00 93.56 88 ALA A O 1
ATOM 654 N N . ASP A 1 89 ? 2.446 13.947 -1.302 1.00 95.12 89 ASP A N 1
ATOM 655 C CA . ASP A 1 89 ? 2.303 13.105 -0.117 1.00 95.12 89 ASP A CA 1
ATOM 656 C C . ASP A 1 89 ? 0.909 12.463 -0.062 1.00 95.12 89 ASP A C 1
ATOM 658 O O . ASP A 1 89 ? -0.111 13.102 -0.329 1.00 95.12 89 ASP A O 1
ATOM 662 N N . GLN A 1 90 ? 0.860 11.190 0.316 1.00 94.38 90 GLN A N 1
ATOM 663 C CA . GLN A 1 90 ? -0.374 10.442 0.509 1.00 94.38 90 GLN A CA 1
ATOM 664 C C . GLN A 1 90 ? -0.493 9.976 1.954 1.00 94.38 90 GLN A C 1
ATOM 666 O O . GLN A 1 90 ? 0.454 9.447 2.536 1.00 94.38 90 GLN A O 1
ATOM 671 N N . GLN A 1 91 ? -1.681 10.147 2.526 1.00 95.50 91 GLN A N 1
ATOM 672 C CA . GLN A 1 91 ? -2.005 9.660 3.859 1.00 95.50 91 GLN A CA 1
ATOM 673 C C . GLN A 1 91 ? -2.878 8.416 3.765 1.00 95.50 91 GLN A C 1
ATOM 675 O O . GLN A 1 91 ? -3.895 8.391 3.075 1.00 95.50 91 GLN A O 1
ATOM 680 N N . ILE A 1 92 ? -2.481 7.390 4.504 1.00 95.94 92 ILE A N 1
ATOM 681 C CA . ILE A 1 92 ? -3.203 6.139 4.649 1.00 95.94 92 ILE A CA 1
ATOM 682 C C . ILE A 1 92 ? -3.680 6.052 6.089 1.00 95.94 92 ILE A C 1
ATOM 684 O O . ILE A 1 92 ? -2.877 6.056 7.022 1.00 95.94 92 ILE A O 1
ATOM 688 N N . THR A 1 93 ? -4.990 5.940 6.270 1.00 95.88 93 THR A N 1
ATOM 689 C CA . THR A 1 93 ? -5.590 5.789 7.594 1.00 95.88 93 THR A CA 1
ATOM 690 C C . THR A 1 93 ? -6.071 4.360 7.787 1.00 95.88 93 THR A C 1
ATOM 692 O O . THR A 1 93 ? -6.802 3.818 6.952 1.00 95.88 93 THR A O 1
ATOM 695 N N . ILE A 1 94 ? -5.680 3.770 8.914 1.00 96.75 94 ILE A N 1
ATOM 696 C CA . ILE A 1 94 ? -6.253 2.522 9.422 1.00 96.75 94 ILE A CA 1
ATOM 697 C C . ILE A 1 94 ? -6.980 2.799 10.735 1.00 96.75 94 ILE A C 1
ATOM 699 O O . ILE A 1 94 ? -6.558 3.652 11.521 1.00 96.75 94 ILE A O 1
ATOM 703 N N . LYS A 1 95 ? -8.057 2.061 10.985 1.00 96.31 95 LYS A N 1
ATOM 704 C CA . LYS A 1 95 ? -8.823 2.112 12.236 1.00 96.31 95 LYS A CA 1
ATOM 705 C C . LYS A 1 95 ? -8.910 0.734 12.872 1.00 96.31 95 LYS A C 1
ATOM 707 O O . LYS A 1 95 ? -8.898 -0.266 12.152 1.00 96.31 95 LYS A O 1
ATOM 712 N N . ASN A 1 96 ? -9.014 0.677 14.197 1.00 96.25 96 ASN A N 1
ATOM 713 C CA . ASN A 1 96 ? -9.246 -0.580 14.902 1.00 96.25 96 ASN A CA 1
ATOM 714 C C . ASN A 1 96 ? -10.610 -1.151 14.489 1.00 96.25 96 ASN A C 1
ATOM 716 O O . ASN A 1 96 ? -11.605 -0.428 14.428 1.00 96.25 96 ASN A O 1
ATOM 720 N N . SER A 1 97 ? -10.663 -2.451 14.213 1.00 93.81 97 SER A N 1
ATOM 721 C CA . SER A 1 97 ? -11.900 -3.127 13.815 1.00 93.81 97 SER A CA 1
ATOM 722 C C . SER A 1 97 ? -12.935 -3.188 14.944 1.00 93.81 97 SER A C 1
ATOM 724 O O . SER A 1 97 ? -14.127 -3.247 14.663 1.00 93.81 97 SER A O 1
ATOM 726 N N . ASN A 1 98 ? -12.487 -3.160 16.204 1.00 93.38 98 ASN A N 1
ATOM 727 C CA . ASN A 1 98 ? -13.341 -3.240 17.392 1.00 93.38 98 ASN A CA 1
ATOM 728 C C . ASN A 1 98 ? -13.652 -1.867 18.013 1.00 93.38 98 ASN A C 1
ATOM 730 O O . ASN A 1 98 ? -14.572 -1.767 18.819 1.00 93.38 98 ASN A O 1
ATOM 734 N N . ASP A 1 99 ? -12.900 -0.820 17.657 1.00 93.00 99 ASP A N 1
ATOM 735 C CA . ASP A 1 99 ? -13.109 0.551 18.137 1.00 93.00 99 ASP A CA 1
ATOM 736 C C . ASP A 1 99 ? -12.713 1.567 17.056 1.00 93.00 99 ASP A C 1
ATOM 738 O O . ASP A 1 99 ? -11.547 1.920 16.877 1.00 93.00 99 ASP A O 1
ATOM 742 N N . VAL A 1 100 ? -13.708 2.071 16.329 1.00 89.25 100 VAL A N 1
ATOM 743 C CA . VAL A 1 100 ? -13.489 2.967 15.185 1.00 89.25 100 VAL A CA 1
ATOM 744 C C . VAL A 1 100 ? -12.911 4.334 15.563 1.00 89.25 100 VAL A C 1
ATOM 746 O O . VAL A 1 100 ? -12.507 5.070 14.665 1.00 89.25 100 VAL A O 1
ATOM 749 N N . THR A 1 101 ? -12.868 4.680 16.854 1.00 92.75 101 THR A N 1
ATOM 750 C CA . THR A 1 101 ? -12.269 5.933 17.337 1.00 92.75 101 THR A CA 1
ATOM 751 C C . THR A 1 101 ? -10.744 5.858 17.398 1.00 92.75 101 THR A C 1
ATOM 753 O O . THR A 1 101 ? -10.065 6.883 17.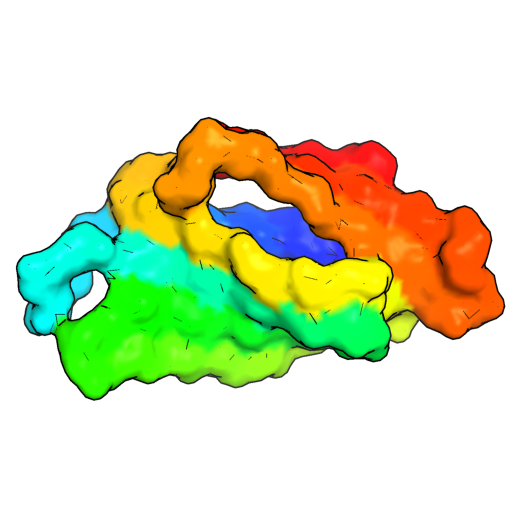327 1.00 92.75 101 THR A O 1
ATOM 756 N N . VAL A 1 102 ? -10.186 4.645 17.468 1.00 94.69 102 VAL A N 1
ATOM 757 C CA . VAL A 1 102 ? -8.742 4.420 17.499 1.00 94.69 102 VAL A CA 1
ATOM 758 C C . VAL A 1 102 ? -8.220 4.324 16.068 1.00 94.69 102 VAL A C 1
ATOM 760 O O . VAL A 1 102 ? -8.406 3.314 15.384 1.00 94.69 102 VAL A O 1
ATOM 763 N N . THR A 1 103 ? -7.529 5.373 15.619 1.00 95.69 103 THR A N 1
ATOM 764 C CA . THR A 1 103 ? -6.961 5.474 14.264 1.00 95.69 103 THR A CA 1
ATOM 765 C C . THR A 1 103 ? -5.449 5.663 14.274 1.00 95.69 103 THR A C 1
ATOM 767 O O . THR A 1 103 ? -4.893 6.208 15.224 1.00 95.69 103 THR A O 1
ATOM 770 N N . LYS A 1 104 ? -4.787 5.250 13.190 1.00 95.50 104 LYS A N 1
ATOM 771 C CA . LYS A 1 104 ? -3.384 5.571 12.896 1.00 95.50 104 LYS A CA 1
ATOM 772 C C . LYS A 1 104 ? -3.232 6.084 11.480 1.00 95.50 104 LYS A C 1
ATOM 774 O O . LYS A 1 104 ? -3.975 5.663 10.590 1.00 95.50 104 LYS A O 1
ATOM 779 N N . ILE A 1 105 ? -2.253 6.964 11.291 1.00 96.19 105 ILE A N 1
ATOM 780 C CA . ILE A 1 105 ? -1.980 7.602 10.007 1.00 96.19 105 ILE A CA 1
ATOM 781 C C . ILE A 1 105 ? -0.561 7.244 9.574 1.00 96.19 105 ILE A C 1
ATOM 783 O O . ILE A 1 105 ? 0.412 7.475 10.290 1.00 96.19 10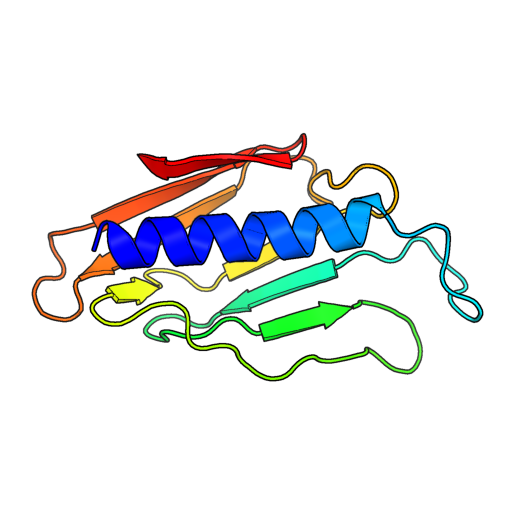5 ILE A O 1
ATOM 787 N N . ILE A 1 106 ? -0.457 6.678 8.378 1.00 96.44 106 ILE A N 1
ATOM 788 C CA . ILE A 1 106 ? 0.802 6.415 7.698 1.00 96.44 106 ILE A CA 1
ATOM 789 C C . ILE A 1 106 ? 0.912 7.431 6.566 1.00 96.44 106 ILE A C 1
ATOM 791 O O . ILE A 1 106 ? 0.038 7.495 5.704 1.00 96.44 106 ILE A O 1
ATOM 795 N N . THR A 1 107 ? 1.986 8.211 6.557 1.00 96.56 107 THR A N 1
ATOM 796 C CA . THR A 1 107 ? 2.290 9.151 5.478 1.00 96.56 107 THR A CA 1
ATOM 797 C C . THR A 1 107 ? 3.322 8.530 4.550 1.00 96.56 107 THR A C 1
ATOM 799 O O . THR A 1 107 ? 4.412 8.160 4.988 1.00 96.56 107 THR A O 1
ATOM 802 N N . VAL A 1 108 ? 2.989 8.450 3.265 1.00 96.19 108 VAL A N 1
ATOM 803 C CA . VAL A 1 108 ? 3.924 8.166 2.177 1.00 96.19 108 VAL A CA 1
ATOM 804 C C . VAL A 1 108 ? 4.242 9.496 1.512 1.00 96.19 108 VAL A C 1
ATOM 806 O O . VAL A 1 108 ? 3.399 10.065 0.826 1.00 96.19 108 VAL A O 1
ATOM 809 N N . GLY A 1 109 ? 5.431 10.029 1.754 1.00 96.06 109 GLY A N 1
ATOM 810 C CA . GLY A 1 109 ? 5.847 11.293 1.170 1.00 96.06 109 GLY A CA 1
ATOM 811 C C . GLY A 1 109 ? 6.186 11.164 -0.313 1.00 96.06 109 GLY A C 1
ATOM 812 O O . GLY A 1 109 ? 6.546 10.087 -0.800 1.00 96.06 109 GLY A O 1
ATOM 813 N N . GLN A 1 110 ? 6.107 12.278 -1.037 1.00 95.12 110 GLN A N 1
ATOM 814 C CA . GLN A 1 110 ? 6.313 12.344 -2.487 1.00 95.12 110 GLN A CA 1
ATOM 815 C C . GLN A 1 110 ? 7.654 11.743 -2.943 1.00 95.12 110 GLN A C 1
ATOM 817 O O . GLN A 1 110 ? 7.727 11.127 -4.004 1.00 95.12 110 GLN A O 1
ATOM 822 N N . TYR A 1 111 ? 8.702 11.854 -2.119 1.00 93.88 111 TYR A N 1
ATOM 823 C CA . TYR A 1 111 ? 10.042 11.328 -2.404 1.00 93.88 111 TYR A CA 1
ATOM 824 C C . TYR A 1 111 ? 10.265 9.904 -1.860 1.00 93.88 111 TYR A C 1
ATOM 826 O O . TYR A 1 111 ? 11.393 9.411 -1.806 1.00 93.88 111 TYR A O 1
ATOM 834 N N . GLY A 1 112 ? 9.192 9.217 -1.461 1.00 85.56 112 GLY A N 1
ATOM 835 C CA . GLY A 1 112 ? 9.221 7.830 -1.002 1.00 85.56 112 GLY A CA 1
ATOM 836 C C . GLY A 1 112 ? 9.659 7.644 0.454 1.00 85.56 112 GLY A C 1
ATOM 837 O O . GLY A 1 112 ? 9.962 6.518 0.850 1.00 85.56 112 GLY A O 1
ATOM 838 N N . ASN A 1 113 ? 9.704 8.711 1.258 1.00 91.81 113 ASN A N 1
ATOM 839 C CA . ASN A 1 113 ? 9.837 8.616 2.713 1.00 91.81 113 ASN A CA 1
ATOM 840 C C . ASN A 1 113 ? 8.521 8.117 3.323 1.00 91.81 113 ASN A C 1
ATOM 842 O O . ASN A 1 113 ? 7.457 8.605 2.963 1.00 91.81 113 ASN A O 1
ATOM 846 N N . ILE A 1 114 ? 8.574 7.160 4.250 1.00 93.25 114 ILE A N 1
ATOM 847 C CA . ILE A 1 114 ? 7.371 6.576 4.857 1.00 93.25 114 ILE A CA 1
ATOM 848 C C . ILE A 1 114 ? 7.460 6.754 6.370 1.00 93.25 114 ILE A C 1
ATOM 850 O O . ILE A 1 114 ? 8.444 6.358 6.990 1.00 93.25 114 ILE A O 1
ATOM 854 N N . ILE A 1 115 ? 6.443 7.382 6.958 1.00 91.12 115 ILE A N 1
ATOM 855 C CA . ILE A 1 115 ? 6.397 7.730 8.382 1.00 91.12 115 ILE A CA 1
ATOM 856 C C . ILE A 1 115 ? 5.072 7.230 8.957 1.00 91.12 115 ILE A C 1
ATOM 858 O O . ILE A 1 115 ? 4.024 7.412 8.342 1.00 91.12 115 ILE A O 1
ATOM 862 N N . SER A 1 116 ? 5.111 6.604 10.133 1.00 87.31 116 SER A N 1
ATOM 863 C CA . SER A 1 116 ? 3.910 6.248 10.897 1.00 87.31 116 SER A CA 1
ATOM 864 C C . SER A 1 116 ? 3.795 7.169 12.101 1.00 87.31 116 SER A C 1
ATOM 866 O O . SER A 1 116 ? 4.723 7.212 12.908 1.00 87.31 116 SER A O 1
ATOM 868 N N . ASN A 1 117 ? 2.643 7.826 12.236 1.00 71.06 117 ASN A N 1
ATOM 869 C CA . ASN A 1 117 ? 2.267 8.619 13.406 1.00 71.06 117 ASN A CA 1
ATOM 870 C C . ASN A 1 117 ? 1.164 7.899 14.199 1.00 71.06 117 ASN A C 1
ATOM 872 O O . ASN A 1 117 ? 0.247 7.310 13.573 1.00 71.06 117 ASN A O 1
#

pLDDT: mean 87.9, std 11.48, range [51.97, 96.94]

Foldseek 3Di:
DVQLLVLVLVVLLVQLVVQQPDDDDPPAPDFKWKKWKDAFFDQWIKIWIPGPPDIDTDDTDRRHDFKTWHHIDIFIATHNQSFTPVLAKDWTKIAGPVDRVRIWIWIQGRRRDIDTD

Radius of gyration: 14.27 Å; chains: 1; bounding box: 29×27×42 Å

Secondary structure (DSSP, 8-state):
-HHHHHHHHHHHHHHHHHHHH----TT--S---EEEEE-TT--EEEEEE--TT--EEPPPEE--SSEEESS-EEEEE-TTT--BTTSS-EEEEEEESS-TT-EEEEEE-TTS-EEE-